Protein AF-A0A8T6X331-F1 (afdb_monomer_lite)

Sequence (65 aa):
MGEPSIQGRVLSGDGFGPLVQFSPSGGRSNDIKPDVVFKGGTSYVLWATDDDSISHGADFDIVMR

Foldseek 3Di:
DDADFDWDFDDDDPDTDDIDGDDDDDDNKRWDDWDWDDDPNDIKIKTWILDCVQDPHRDTDIDID

Radius of gyration: 13.04 Å; chains: 1; 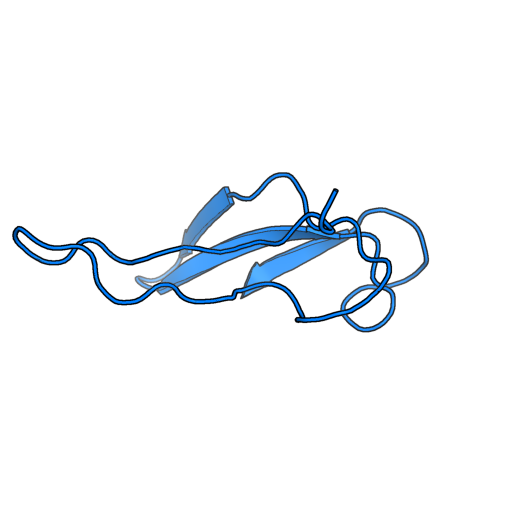bounding box: 28×27×28 Å

Secondary structure (DSSP, 8-state):
-PPP--EE--EETTEE---EE-SPSSSS---EEEEEEEETTEEEEEEEE--TTTSSSSSPEEEE-

Structure (mmCIF, N/CA/C/O backbone):
data_AF-A0A8T6X331-F1
#
_entry.id   AF-A0A8T6X331-F1
#
loop_
_atom_site.group_PDB
_atom_site.id
_atom_site.type_symbol
_atom_site.label_atom_id
_atom_site.label_alt_id
_atom_site.label_comp_id
_atom_site.label_asym_id
_atom_site.label_entity_id
_atom_site.label_seq_id
_atom_site.pdbx_PDB_ins_code
_atom_site.Cartn_x
_atom_site.Cartn_y
_atom_site.Cartn_z
_atom_site.occupancy
_atom_site.B_iso_or_equiv
_atom_site.auth_seq_id
_atom_site.auth_comp_id
_atom_site.auth_asym_id
_atom_site.auth_atom_id
_atom_site.pdbx_PDB_model_num
ATOM 1 N N . MET A 1 1 ? 11.019 16.452 -10.161 1.00 53.03 1 MET A N 1
ATOM 2 C CA . MET A 1 1 ? 9.823 16.102 -9.362 1.00 53.03 1 MET A CA 1
ATOM 3 C C . MET A 1 1 ? 10.262 15.079 -8.330 1.00 53.03 1 MET A C 1
ATOM 5 O O . MET A 1 1 ? 11.236 14.392 -8.607 1.00 53.03 1 MET A O 1
ATOM 9 N N . GLY A 1 2 ? 9.641 15.045 -7.149 1.00 66.44 2 GLY A N 1
ATOM 10 C CA . GLY A 1 2 ? 9.884 13.960 -6.193 1.00 66.44 2 GLY A CA 1
ATOM 11 C C . GLY A 1 2 ? 9.274 12.652 -6.697 1.00 66.44 2 GLY A C 1
ATOM 12 O O . GLY A 1 2 ? 8.358 12.698 -7.518 1.00 66.44 2 GLY A O 1
ATOM 13 N N . GLU A 1 3 ? 9.796 11.525 -6.226 1.00 79.00 3 GLU A N 1
ATOM 14 C CA . GLU A 1 3 ? 9.252 10.200 -6.540 1.00 79.00 3 GLU A CA 1
ATOM 15 C C . GLU A 1 3 ? 7.815 10.063 -5.994 1.00 79.00 3 GLU A C 1
ATOM 17 O O . GLU A 1 3 ? 7.517 10.617 -4.922 1.00 79.00 3 GLU A O 1
ATOM 22 N N . PRO A 1 4 ? 6.906 9.370 -6.707 1.00 85.69 4 PRO A N 1
ATOM 23 C CA . PRO A 1 4 ? 5.587 9.033 -6.184 1.00 85.69 4 PRO A CA 1
ATOM 24 C C . PRO A 1 4 ? 5.710 8.276 -4.860 1.00 85.69 4 PRO A C 1
ATOM 26 O O . PRO A 1 4 ? 6.574 7.423 -4.702 1.00 85.69 4 PRO A O 1
ATOM 29 N N . SER A 1 5 ? 4.855 8.598 -3.891 1.00 91.06 5 SER A N 1
ATOM 30 C CA . SER A 1 5 ? 4.860 7.928 -2.591 1.00 91.06 5 SER A CA 1
ATOM 31 C C . SER A 1 5 ? 3.449 7.829 -2.026 1.00 91.06 5 SER A C 1
ATOM 33 O O . SER A 1 5 ? 2.613 8.706 -2.269 1.00 91.06 5 SER A O 1
ATOM 35 N N . ILE A 1 6 ? 3.176 6.767 -1.262 1.00 94.62 6 ILE A N 1
ATOM 36 C CA . ILE A 1 6 ? 1.871 6.578 -0.625 1.00 94.62 6 ILE 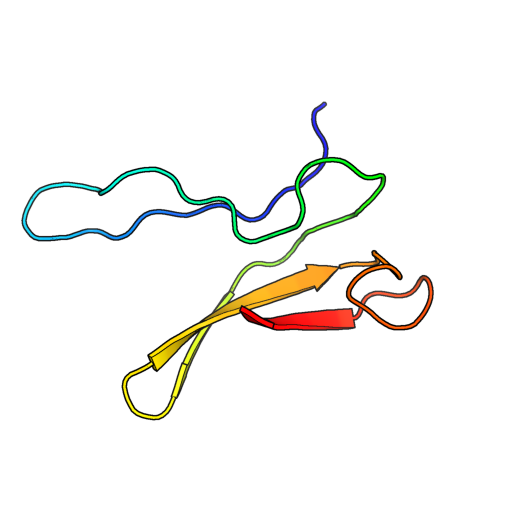A CA 1
ATOM 37 C C . ILE A 1 6 ? 1.914 7.136 0.785 1.00 94.62 6 ILE A C 1
ATOM 39 O O . ILE A 1 6 ? 2.623 6.635 1.659 1.00 94.62 6 ILE A O 1
ATOM 43 N N . GLN A 1 7 ? 1.113 8.169 1.004 1.00 94.56 7 GLN A N 1
ATOM 44 C CA . GLN A 1 7 ? 0.964 8.846 2.282 1.00 94.56 7 GLN A CA 1
ATOM 45 C C . GLN A 1 7 ? -0.515 8.994 2.614 1.00 94.56 7 GLN A C 1
ATOM 47 O O . GLN A 1 7 ? -1.368 9.062 1.730 1.00 94.56 7 GLN A O 1
ATOM 52 N N . GLY A 1 8 ? -0.827 9.108 3.898 1.00 93.94 8 GLY A N 1
ATOM 53 C CA . GLY A 1 8 ? -2.179 9.427 4.325 1.00 93.94 8 GLY A CA 1
ATOM 54 C C . GLY A 1 8 ? -2.242 9.866 5.771 1.00 93.94 8 GLY A C 1
ATOM 55 O O . GLY A 1 8 ? -1.236 9.980 6.464 1.00 93.94 8 GLY A O 1
ATOM 56 N N . ARG A 1 9 ? -3.452 10.176 6.213 1.00 95.19 9 ARG A N 1
ATOM 57 C CA . ARG A 1 9 ? -3.737 10.658 7.561 1.00 95.19 9 ARG A CA 1
ATOM 58 C C . ARG A 1 9 ? -5.146 10.238 7.935 1.00 95.19 9 ARG A C 1
ATOM 60 O O . ARG A 1 9 ? -6.037 10.232 7.087 1.00 95.19 9 ARG A O 1
ATOM 67 N N . VAL A 1 10 ? -5.339 9.899 9.200 1.00 91.75 10 VAL A N 1
ATOM 68 C CA . VAL A 1 10 ? -6.648 9.497 9.720 1.00 91.75 10 VAL A CA 1
ATOM 69 C C . VAL A 1 10 ? -7.412 10.744 10.148 1.00 91.75 10 VAL A C 1
ATOM 71 O O . VAL A 1 10 ? -6.855 11.601 10.833 1.00 91.75 10 VAL A O 1
ATOM 74 N N . LEU A 1 11 ? -8.671 10.860 9.727 1.00 92.50 11 LEU A N 1
ATOM 75 C CA . LEU A 1 11 ? -9.594 11.862 10.254 1.00 92.50 11 LEU A CA 1
ATOM 76 C C . LEU A 1 11 ? -10.211 11.321 11.548 1.00 92.50 11 LEU A C 1
ATOM 78 O O . LEU A 1 11 ? -10.869 10.281 11.524 1.00 92.50 11 LEU A O 1
ATOM 82 N N . SER A 1 12 ? -10.014 12.036 12.651 1.00 92.31 12 SER A N 1
ATOM 83 C CA . SER A 1 12 ? -10.537 11.677 13.969 1.00 92.31 12 SER A CA 1
ATOM 84 C C . SER A 1 12 ? -11.237 12.889 14.575 1.00 92.31 12 SER A C 1
ATOM 86 O O . SER A 1 12 ? -10.593 13.886 14.894 1.00 92.31 12 SER A O 1
ATOM 88 N N . GLY A 1 13 ? -12.560 12.805 14.738 1.00 93.38 13 GLY A N 1
ATOM 89 C CA . GLY A 1 13 ? -13.364 13.943 15.181 1.00 93.38 13 GLY A CA 1
ATOM 90 C C . GLY A 1 13 ? -13.381 15.056 14.132 1.00 93.38 13 GLY A C 1
ATOM 91 O O . GLY A 1 13 ? -13.815 14.837 13.003 1.00 93.38 13 GLY A O 1
ATOM 92 N N . ASP A 1 14 ? -12.914 16.240 14.511 1.00 94.75 14 ASP A N 1
ATOM 93 C CA . ASP A 1 14 ? -12.846 17.445 13.678 1.00 94.75 14 ASP A CA 1
ATOM 94 C C . ASP A 1 14 ? -11.460 17.685 13.049 1.00 94.75 14 ASP A C 1
ATOM 96 O O . ASP A 1 14 ? -11.282 18.639 12.289 1.00 94.75 14 ASP A O 1
ATOM 100 N N . GLY A 1 15 ? -10.482 16.817 13.328 1.00 95.62 15 GLY A N 1
ATOM 101 C CA . GLY A 1 15 ? -9.093 17.007 12.925 1.00 95.62 15 GLY A CA 1
ATOM 102 C C . GLY A 1 15 ? -8.497 15.829 12.162 1.00 95.62 15 GLY A C 1
ATOM 103 O O . GLY A 1 15 ? -8.798 14.662 12.413 1.00 95.62 15 GLY A O 1
ATOM 104 N N . PHE A 1 16 ? -7.585 16.137 11.240 1.00 96.19 16 PHE A N 1
ATOM 105 C CA . PHE A 1 16 ? -6.681 15.128 10.703 1.00 96.19 16 PHE A CA 1
ATOM 106 C C . PHE A 1 16 ? -5.525 14.890 11.672 1.00 96.19 16 PHE A C 1
ATOM 108 O O . PHE A 1 16 ? -4.910 15.835 12.166 1.00 96.19 16 PHE A O 1
ATOM 115 N N . GLY A 1 17 ? -5.199 13.620 11.885 1.00 94.62 17 GLY A N 1
ATOM 116 C CA . GLY A 1 17 ? -3.975 13.210 12.556 1.00 94.62 17 GLY A CA 1
ATOM 117 C C . GLY A 1 17 ? -2.709 13.532 11.745 1.00 9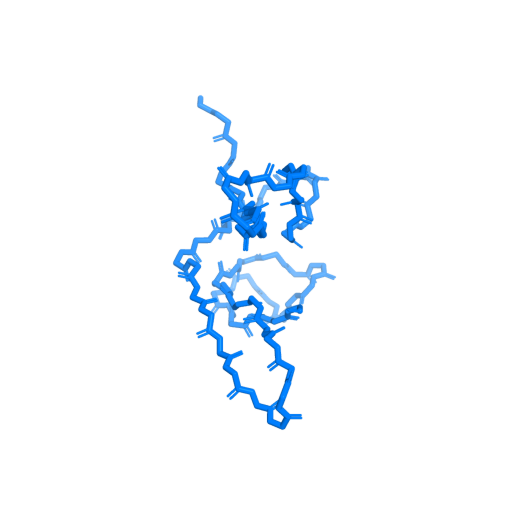4.62 17 GLY A C 1
ATOM 118 O O . GLY A 1 17 ? -2.775 14.147 10.672 1.00 94.62 17 GLY A O 1
ATOM 119 N N . PRO A 1 18 ? -1.537 13.101 12.245 1.00 95.25 18 PRO A N 1
ATOM 120 C CA . PRO A 1 18 ? -0.273 13.290 11.546 1.00 95.25 18 PRO A CA 1
ATOM 121 C C . PRO A 1 18 ? -0.271 12.581 10.188 1.00 95.25 18 PRO A C 1
ATOM 123 O O . PRO A 1 18 ? -0.974 11.591 9.976 1.00 95.25 18 PRO A O 1
ATOM 126 N N . LEU A 1 19 ? 0.555 13.092 9.275 1.00 94.38 19 LEU A N 1
ATOM 127 C CA . LEU A 1 19 ? 0.837 12.421 8.014 1.00 94.38 19 LEU A CA 1
ATOM 128 C C . LEU A 1 19 ? 1.674 11.166 8.285 1.00 94.38 19 LEU A C 1
ATOM 130 O O . LEU A 1 19 ? 2.688 11.224 8.980 1.00 94.38 19 LEU A O 1
ATOM 134 N N . VAL A 1 20 ? 1.242 10.046 7.725 1.00 92.69 20 VAL A N 1
ATOM 135 C CA . VAL A 1 20 ? 1.900 8.746 7.811 1.00 92.69 20 VAL A CA 1
ATOM 136 C C . VAL A 1 20 ? 2.353 8.346 6.415 1.00 92.69 20 VAL A C 1
ATOM 138 O O . VAL A 1 20 ? 1.588 8.431 5.455 1.00 92.69 20 VAL A O 1
ATOM 141 N N . GLN A 1 21 ? 3.605 7.912 6.319 1.00 93.00 21 GLN A N 1
ATOM 142 C CA . GLN A 1 21 ? 4.198 7.332 5.119 1.00 93.00 21 GLN A CA 1
ATOM 143 C C . GLN A 1 21 ? 3.911 5.822 5.101 1.00 93.00 21 GLN A C 1
ATOM 145 O O . GLN A 1 21 ? 4.304 5.114 6.031 1.00 93.00 21 GLN A O 1
ATOM 150 N N . PHE A 1 22 ? 3.231 5.332 4.064 1.00 93.00 22 PHE A N 1
ATOM 151 C CA . PHE A 1 22 ? 2.896 3.913 3.906 1.00 93.00 22 PHE A CA 1
ATOM 152 C C . PHE A 1 22 ? 3.920 3.167 3.053 1.00 93.00 22 PHE A C 1
ATOM 154 O O . PHE A 1 22 ? 4.400 2.118 3.495 1.00 93.00 22 PHE A O 1
ATOM 161 N N . SER A 1 23 ? 4.278 3.718 1.888 1.00 92.69 23 SER A N 1
ATOM 162 C CA . SER A 1 23 ? 5.293 3.126 1.011 1.00 92.69 23 SER A CA 1
ATOM 163 C C . SER A 1 23 ? 6.719 3.411 1.512 1.00 92.69 23 SER A C 1
ATOM 165 O O . SER A 1 23 ? 6.903 4.348 2.298 1.00 92.69 23 SER A O 1
ATOM 167 N N . PRO A 1 24 ? 7.736 2.614 1.137 1.00 88.50 24 PRO A N 1
ATOM 168 C CA . PRO A 1 24 ? 9.121 2.848 1.542 1.00 88.50 24 PRO A CA 1
ATOM 169 C C . PRO A 1 24 ? 9.601 4.272 1.236 1.00 88.50 24 PRO A C 1
ATOM 171 O O . PRO A 1 24 ? 9.233 4.883 0.236 1.00 88.50 24 PRO A O 1
ATOM 174 N N . SER A 1 25 ? 10.428 4.830 2.122 1.00 78.00 25 SER A N 1
ATOM 175 C CA . SER A 1 25 ? 11.031 6.143 1.898 1.00 78.00 25 SER A CA 1
ATOM 176 C C . SER A 1 25 ? 12.359 5.995 1.160 1.00 78.00 25 SER A C 1
ATOM 178 O O . SER A 1 25 ? 13.308 5.454 1.726 1.00 78.00 25 SER A O 1
ATOM 180 N N . GLY A 1 26 ? 12.451 6.565 -0.039 1.00 67.62 26 GLY A N 1
ATOM 181 C CA . GLY A 1 26 ? 13.692 6.615 -0.807 1.00 67.62 26 GLY A CA 1
ATOM 182 C C . GLY A 1 26 ? 13.953 5.329 -1.591 1.00 67.62 26 GLY A C 1
ATOM 183 O O . GLY A 1 26 ? 14.115 4.255 -1.028 1.00 67.62 26 GLY A O 1
ATOM 184 N N . GLY A 1 27 ? 14.027 5.477 -2.907 1.00 66.50 27 GLY A N 1
ATOM 185 C CA . GLY A 1 27 ? 14.174 4.399 -3.878 1.00 66.50 27 GLY A CA 1
ATOM 186 C C . GLY A 1 27 ? 13.793 4.930 -5.258 1.00 66.50 27 GLY A C 1
ATOM 187 O O . GLY A 1 27 ? 13.250 6.028 -5.362 1.00 66.50 27 GLY A O 1
ATOM 188 N N . ARG A 1 28 ? 14.100 4.182 -6.320 1.00 70.88 28 ARG A N 1
ATOM 189 C CA . ARG A 1 28 ? 13.529 4.419 -7.657 1.00 70.88 28 ARG A CA 1
ATOM 190 C C . ARG A 1 28 ? 12.251 3.588 -7.798 1.00 70.88 28 ARG A C 1
ATOM 192 O O . ARG A 1 28 ? 12.184 2.754 -8.691 1.00 70.88 28 ARG A O 1
ATOM 199 N N . SER A 1 29 ? 11.322 3.744 -6.858 1.00 83.69 29 SER A N 1
ATOM 200 C CA . SER A 1 29 ? 10.055 3.016 -6.851 1.00 83.69 29 SER A CA 1
ATOM 201 C C . SER A 1 29 ? 8.938 3.896 -7.399 1.00 83.69 29 SER A C 1
ATOM 203 O O . SER A 1 29 ? 8.845 5.090 -7.103 1.00 83.69 29 SER A O 1
ATOM 205 N N . ASN A 1 30 ? 8.064 3.299 -8.197 1.00 90.81 30 ASN A N 1
ATOM 206 C CA . ASN A 1 30 ? 6.841 3.915 -8.676 1.00 90.81 30 ASN A CA 1
ATOM 207 C C . ASN A 1 30 ? 5.674 3.481 -7.793 1.00 90.81 30 ASN A C 1
ATOM 209 O O . ASN A 1 30 ? 4.906 2.591 -8.145 1.00 90.81 30 ASN A O 1
ATOM 213 N N . ASP A 1 31 ? 5.499 4.145 -6.655 1.00 93.75 31 ASP A N 1
ATOM 214 C CA . ASP A 1 31 ? 4.370 3.861 -5.775 1.00 93.75 31 ASP A CA 1
ATOM 215 C C . ASP A 1 31 ? 3.109 4.614 -6.226 1.00 93.75 31 ASP A C 1
ATOM 217 O O . ASP A 1 31 ? 2.983 5.834 -6.065 1.00 93.75 31 ASP A O 1
ATOM 221 N N . ILE A 1 32 ? 2.153 3.892 -6.810 1.00 94.12 32 ILE A N 1
ATOM 222 C CA . ILE A 1 32 ? 0.994 4.483 -7.491 1.00 94.12 32 ILE A CA 1
ATOM 223 C C . ILE A 1 32 ? -0.317 3.770 -7.154 1.00 94.12 32 ILE A C 1
ATOM 225 O O . ILE A 1 32 ? -0.340 2.658 -6.639 1.00 94.12 32 ILE A O 1
ATOM 229 N N . LYS A 1 33 ? -1.437 4.409 -7.513 1.00 95.81 33 LYS A N 1
ATOM 230 C CA . LYS A 1 3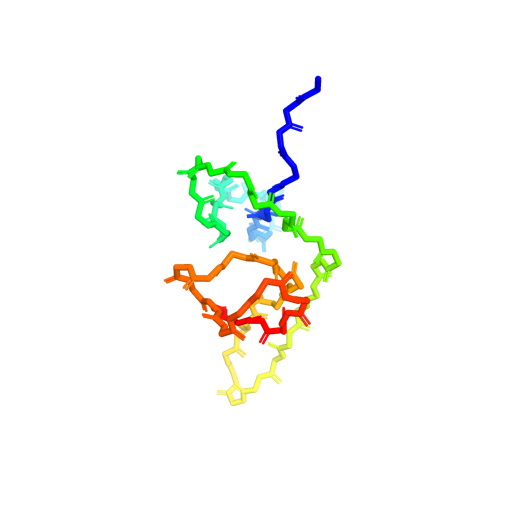3 ? -2.798 3.852 -7.390 1.00 95.81 33 LYS A CA 1
ATOM 231 C C . LYS A 1 33 ? -3.136 3.395 -5.956 1.00 95.81 33 LYS A C 1
ATOM 233 O O . LYS A 1 33 ? -3.468 2.226 -5.766 1.00 95.81 33 LYS A O 1
ATOM 238 N N . PRO A 1 34 ? -3.049 4.291 -4.954 1.00 96.62 34 PRO A N 1
ATOM 239 C CA . PRO A 1 34 ? -3.443 3.938 -3.601 1.00 96.62 34 PRO A CA 1
ATOM 240 C C . PRO A 1 34 ? -4.933 3.592 -3.530 1.00 96.62 34 PRO A C 1
ATOM 242 O O . PRO A 1 34 ? -5.759 4.289 -4.123 1.00 96.62 34 PRO A O 1
ATOM 245 N N . ASP A 1 35 ? -5.264 2.567 -2.753 1.00 97.25 35 ASP A N 1
ATOM 246 C CA . ASP A 1 35 ? -6.632 2.202 -2.387 1.00 97.25 35 ASP A CA 1
ATOM 247 C C . ASP A 1 35 ? -6.687 1.740 -0.920 1.00 97.25 35 ASP A C 1
ATOM 249 O O . ASP A 1 35 ? -5.654 1.481 -0.294 1.00 97.25 35 ASP A O 1
ATOM 253 N N . VAL A 1 36 ? -7.887 1.653 -0.349 1.00 96.19 36 VAL A N 1
ATOM 254 C CA . VAL A 1 36 ? -8.108 1.215 1.033 1.00 96.19 36 VAL A CA 1
ATOM 255 C C . VAL A 1 36 ? -9.095 0.056 1.061 1.00 96.19 36 VAL A C 1
ATOM 257 O O . VAL A 1 36 ? -10.223 0.164 0.585 1.00 96.19 36 VAL A O 1
ATOM 260 N N . VAL A 1 37 ? -8.698 -1.044 1.702 1.00 96.00 37 VAL A N 1
ATOM 261 C CA . VAL A 1 37 ? -9.562 -2.212 1.916 1.00 96.00 37 VAL A CA 1
ATOM 262 C C . VAL A 1 37 ? -9.829 -2.397 3.401 1.00 96.00 37 VAL A C 1
ATOM 264 O O . VAL A 1 37 ? -8.925 -2.316 4.229 1.00 96.00 37 VAL A O 1
ATOM 267 N N . PHE A 1 38 ? -11.078 -2.713 3.739 1.00 96.25 38 PHE A N 1
ATOM 268 C CA . PHE A 1 38 ? -11.483 -3.064 5.096 1.00 96.25 38 PHE A CA 1
ATOM 269 C C . PHE A 1 38 ? -1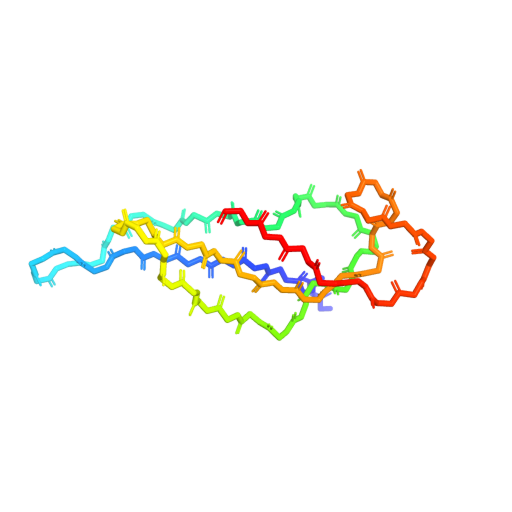1.769 -4.561 5.190 1.00 96.25 38 PHE A C 1
ATOM 271 O O . PHE A 1 38 ? -12.612 -5.088 4.462 1.00 96.25 38 PHE A O 1
ATOM 278 N N . LYS A 1 39 ? -11.096 -5.259 6.109 1.00 95.69 39 LYS A N 1
ATOM 279 C CA . LYS A 1 39 ? -11.304 -6.691 6.352 1.00 95.69 39 LYS A CA 1
ATOM 280 C C . LYS A 1 39 ? -11.200 -6.996 7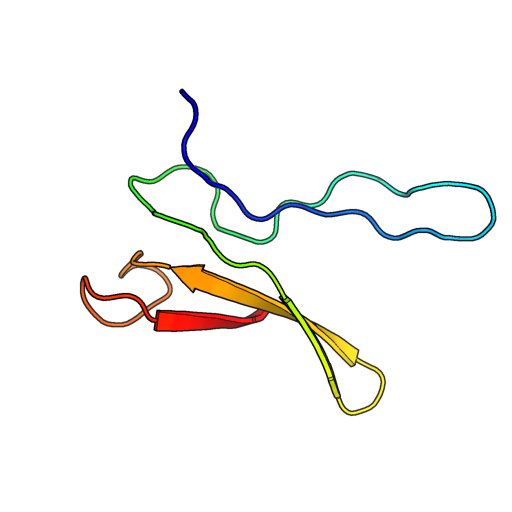.840 1.00 95.69 39 LYS A C 1
ATOM 282 O O . LYS A 1 39 ? -10.198 -6.690 8.472 1.00 95.69 39 LYS A O 1
ATOM 287 N N . GLY A 1 40 ? -12.249 -7.598 8.405 1.00 96.50 40 GLY A N 1
ATOM 288 C CA . GLY A 1 40 ? -12.258 -8.015 9.814 1.00 96.50 40 GLY A CA 1
ATOM 289 C C . GLY A 1 40 ? -12.115 -6.870 10.825 1.00 96.50 40 GLY A C 1
ATOM 290 O O . GLY A 1 40 ? -11.589 -7.089 11.907 1.00 96.50 40 GLY A O 1
ATOM 291 N N . GLY A 1 41 ? -12.549 -5.652 10.477 1.00 95.62 41 GLY A N 1
ATOM 292 C CA . GLY A 1 41 ? -12.374 -4.463 11.323 1.00 95.62 41 GLY A CA 1
ATOM 293 C C . GLY A 1 41 ? -11.005 -3.785 11.192 1.00 95.62 41 GLY A C 1
ATOM 294 O O . GLY A 1 41 ? -10.763 -2.783 11.856 1.00 95.62 41 GLY A O 1
ATOM 295 N N . THR A 1 42 ? -10.131 -4.288 10.319 1.00 94.00 42 THR A N 1
ATOM 296 C CA . THR A 1 42 ? -8.825 -3.694 10.012 1.00 94.00 42 THR A CA 1
ATOM 297 C C . THR A 1 42 ? -8.869 -2.989 8.659 1.00 94.00 42 THR A C 1
ATOM 299 O O . THR A 1 42 ? -9.395 -3.540 7.690 1.00 94.00 42 THR A O 1
ATOM 302 N N . SER A 1 43 ? -8.331 -1.769 8.595 1.00 93.50 43 SER A N 1
ATOM 303 C CA . SER A 1 43 ? -8.075 -1.041 7.350 1.00 93.50 43 SER A CA 1
ATOM 304 C C . SER A 1 43 ? -6.661 -1.326 6.857 1.00 93.50 43 SER A C 1
ATOM 306 O O . SER A 1 43 ? -5.719 -1.192 7.636 1.00 93.50 43 SER A O 1
ATOM 308 N N . TYR A 1 44 ? -6.530 -1.638 5.575 1.00 95.75 44 TYR A N 1
ATOM 309 C CA . TYR A 1 44 ? -5.258 -1.818 4.884 1.00 95.75 44 TYR A CA 1
ATOM 310 C C . TYR A 1 44 ? -5.125 -0.776 3.784 1.00 95.75 44 TYR A C 1
ATOM 312 O O . TYR A 1 44 ? -6.112 -0.470 3.108 1.00 95.75 44 TYR A O 1
ATOM 320 N N . VAL A 1 45 ? -3.914 -0.271 3.580 1.00 96.75 45 VAL A N 1
ATOM 321 C CA . VAL A 1 45 ? -3.580 0.569 2.426 1.00 96.75 45 VAL A CA 1
ATOM 322 C C . VAL A 1 45 ? -2.933 -0.311 1.371 1.00 96.75 45 VAL A C 1
ATOM 324 O O . VAL A 1 45 ? -1.955 -0.996 1.659 1.00 96.75 45 VAL A O 1
ATOM 327 N N . LEU A 1 46 ? -3.488 -0.294 0.163 1.00 97.31 46 LEU A N 1
ATOM 328 C CA . LEU A 1 46 ? -2.967 -1.003 -0.997 1.00 97.31 46 LEU A CA 1
ATOM 329 C C . LEU A 1 46 ? -2.368 -0.006 -1.972 1.00 97.31 46 LEU A C 1
ATOM 331 O O . LEU A 1 46 ? -2.859 1.116 -2.087 1.00 97.31 46 LEU A O 1
ATOM 335 N N . TRP A 1 47 ? -1.342 -0.425 -2.697 1.00 96.56 47 TRP A N 1
ATOM 336 C CA . TRP A 1 47 ? -0.817 0.326 -3.830 1.00 96.56 47 TRP A CA 1
ATOM 337 C C . TRP A 1 47 ? -0.101 -0.597 -4.807 1.00 96.56 47 TRP A C 1
ATOM 339 O O . TRP A 1 47 ? 0.224 -1.738 -4.472 1.00 96.56 47 TRP A O 1
ATOM 349 N N . ALA A 1 48 ? 0.107 -0.100 -6.023 1.00 95.94 48 ALA A N 1
ATOM 350 C CA . ALA A 1 48 ? 0.948 -0.751 -7.012 1.00 95.94 48 ALA A CA 1
ATOM 351 C C . ALA A 1 48 ? 2.377 -0.205 -6.916 1.00 95.94 48 ALA A C 1
ATOM 353 O O . ALA A 1 48 ? 2.553 1.012 -6.822 1.00 95.94 48 ALA A O 1
ATOM 354 N N . THR A 1 49 ? 3.370 -1.090 -6.954 1.00 94.88 49 THR A N 1
ATOM 355 C CA . THR A 1 49 ? 4.797 -0.746 -6.884 1.00 94.88 49 THR A CA 1
ATOM 356 C C . THR A 1 49 ? 5.620 -1.673 -7.778 1.00 94.88 49 THR A C 1
ATOM 358 O O . THR A 1 49 ? 5.212 -2.809 -8.003 1.00 94.88 49 THR A O 1
ATOM 361 N N . ASP A 1 50 ? 6.740 -1.178 -8.295 1.00 93.19 50 ASP A N 1
ATOM 362 C CA . ASP A 1 50 ? 7.778 -1.927 -9.026 1.00 93.19 50 ASP A CA 1
ATOM 363 C C . ASP A 1 50 ? 9.059 -2.094 -8.181 1.00 93.19 50 ASP A C 1
ATOM 365 O O . ASP A 1 50 ? 10.158 -2.279 -8.703 1.00 93.19 50 ASP A O 1
ATOM 369 N N . ASP A 1 51 ? 8.932 -1.951 -6.857 1.00 91.56 51 ASP A N 1
ATOM 370 C CA . ASP A 1 51 ? 10.033 -2.074 -5.909 1.00 91.56 51 ASP A CA 1
ATOM 371 C C . ASP A 1 51 ? 10.259 -3.530 -5.477 1.00 91.56 51 ASP A C 1
ATOM 373 O O . ASP A 1 51 ? 9.672 -3.998 -4.496 1.00 91.56 51 ASP A O 1
ATOM 377 N N . ASP A 1 52 ? 11.208 -4.205 -6.133 1.00 91.00 52 ASP A N 1
ATOM 378 C CA . ASP A 1 52 ? 11.681 -5.560 -5.803 1.00 91.00 52 ASP A CA 1
ATOM 379 C C . ASP A 1 52 ? 12.115 -5.752 -4.332 1.00 91.00 52 ASP A C 1
ATOM 381 O O . ASP A 1 52 ? 12.296 -6.886 -3.885 1.00 91.00 52 ASP A O 1
ATOM 385 N N . SER A 1 53 ? 12.338 -4.684 -3.551 1.00 90.38 53 SER A N 1
ATOM 386 C CA . SER A 1 53 ? 12.644 -4.820 -2.119 1.00 90.38 53 SER A CA 1
ATOM 387 C C . SER A 1 53 ? 11.418 -5.173 -1.271 1.00 90.38 53 SER A C 1
ATOM 389 O O . SER A 1 53 ? 11.566 -5.709 -0.167 1.00 90.38 53 SER A O 1
ATOM 391 N N . ILE A 1 54 ? 10.216 -4.894 -1.781 1.00 90.38 54 ILE A N 1
ATOM 392 C CA . ILE A 1 54 ? 8.928 -5.187 -1.138 1.00 90.38 54 ILE A CA 1
ATOM 393 C C . ILE A 1 54 ? 7.964 -5.970 -2.041 1.00 90.38 54 ILE A C 1
ATOM 395 O O . ILE A 1 54 ? 6.885 -6.356 -1.583 1.00 90.38 54 ILE A O 1
ATOM 399 N N . SER A 1 55 ? 8.346 -6.221 -3.292 1.00 92.31 55 SER A N 1
ATOM 400 C CA . SER A 1 55 ? 7.593 -6.973 -4.290 1.00 92.31 55 SER A CA 1
ATOM 401 C C . SER A 1 55 ? 8.475 -8.013 -5.006 1.00 92.31 55 SER A C 1
ATOM 403 O O . SER A 1 55 ? 9.575 -8.307 -4.536 1.00 92.31 55 SER A O 1
ATOM 405 N N . HIS A 1 56 ? 7.984 -8.666 -6.066 1.00 88.81 56 HIS A N 1
ATOM 406 C CA . HIS A 1 56 ? 8.698 -9.752 -6.745 1.00 88.81 56 HIS A CA 1
ATOM 407 C C . HIS A 1 56 ? 8.922 -9.469 -8.232 1.00 88.81 56 HIS A C 1
ATOM 409 O O . HIS A 1 56 ? 8.148 -9.902 -9.079 1.00 88.81 56 HIS A O 1
ATOM 415 N N . GLY A 1 57 ? 10.093 -8.914 -8.544 1.00 88.81 57 GLY A N 1
ATOM 416 C CA . GLY A 1 57 ? 10.484 -8.587 -9.911 1.00 88.81 57 GLY A CA 1
ATOM 417 C C . GLY A 1 57 ? 10.072 -7.171 -10.307 1.00 88.81 57 GLY A C 1
ATOM 418 O O . GLY A 1 57 ? 9.315 -6.511 -9.608 1.00 88.81 57 GLY A O 1
ATOM 419 N N . ALA A 1 58 ? 10.598 -6.722 -11.449 1.00 84.94 58 ALA A N 1
ATOM 420 C CA . ALA A 1 58 ? 10.544 -5.320 -11.868 1.00 84.94 58 ALA A CA 1
ATOM 421 C C . ALA A 1 58 ? 9.210 -4.888 -12.514 1.00 84.94 58 ALA A C 1
ATOM 423 O O . ALA A 1 58 ? 9.138 -3.828 -13.143 1.00 84.94 58 ALA A O 1
ATOM 424 N N . ASP A 1 59 ? 8.182 -5.733 -12.478 1.00 93.12 59 ASP A N 1
ATOM 425 C CA . ASP A 1 59 ? 6.827 -5.386 -12.887 1.00 93.12 59 ASP A CA 1
ATOM 426 C C . ASP A 1 59 ? 6.005 -4.833 -11.718 1.00 93.12 59 ASP A C 1
ATOM 428 O O . ASP A 1 59 ? 6.450 -4.762 -10.580 1.00 93.12 59 ASP A O 1
ATOM 432 N N . PHE A 1 60 ? 4.797 -4.354 -12.022 1.00 94.56 60 PHE A N 1
ATOM 433 C CA . PHE A 1 60 ? 3.934 -3.790 -10.994 1.00 94.56 60 PHE A CA 1
ATOM 434 C C . PHE A 1 60 ? 3.217 -4.887 -10.217 1.00 94.56 60 PHE A C 1
ATOM 436 O O . PHE A 1 60 ? 2.317 -5.544 -10.745 1.00 94.56 60 PHE A O 1
ATOM 443 N N . ASP A 1 61 ? 3.514 -4.953 -8.930 1.00 96.12 61 ASP A N 1
ATOM 444 C CA . ASP A 1 61 ? 2.819 -5.779 -7.957 1.00 96.12 61 ASP A CA 1
ATOM 445 C C . ASP A 1 61 ? 1.864 -4.950 -7.102 1.00 96.12 61 ASP A C 1
ATOM 447 O O . ASP A 1 61 ? 2.080 -3.761 -6.862 1.00 96.12 61 ASP A O 1
ATOM 451 N N . ILE A 1 62 ? 0.816 -5.598 -6.587 1.00 96.19 62 ILE A N 1
ATOM 452 C CA . ILE A 1 62 ? -0.056 -5.012 -5.564 1.00 96.19 62 ILE A CA 1
ATOM 453 C C . ILE A 1 62 ? 0.452 -5.442 -4.189 1.00 96.19 62 ILE A C 1
ATOM 455 O O . ILE A 1 62 ? 0.431 -6.628 -3.855 1.00 96.19 62 ILE A O 1
ATOM 459 N N . VAL A 1 63 ? 0.834 -4.468 -3.369 1.00 95.31 63 VAL A N 1
ATOM 460 C CA . VAL A 1 63 ? 1.262 -4.670 -1.978 1.00 95.31 63 VAL A CA 1
ATOM 461 C C . VAL A 1 63 ? 0.242 -4.070 -1.006 1.00 95.31 63 VAL A C 1
ATOM 463 O O . VAL A 1 63 ? -0.615 -3.277 -1.402 1.00 95.31 63 VAL A O 1
ATOM 466 N N . MET A 1 64 ? 0.301 -4.467 0.270 1.00 94.94 64 MET A N 1
ATOM 467 C CA . MET A 1 64 ? -0.595 -3.960 1.315 1.00 94.94 64 MET A CA 1
ATOM 468 C C . MET A 1 64 ? 0.130 -3.721 2.643 1.00 94.94 64 MET A C 1
ATOM 470 O O . MET A 1 64 ? 1.068 -4.450 2.977 1.00 94.94 64 MET A O 1
ATOM 474 N N . ARG A 1 65 ? -0.349 -2.748 3.424 1.00 92.56 65 ARG A N 1
ATOM 475 C CA . ARG A 1 65 ? 0.120 -2.461 4.786 1.00 92.56 65 ARG A CA 1
ATOM 476 C C . ARG A 1 65 ? -1.022 -2.161 5.745 1.00 92.56 65 ARG A C 1
ATOM 478 O O . ARG A 1 65 ? -2.018 -1.550 5.296 1.00 92.56 65 ARG A O 1
#

pLDDT: mean 90.84, std 8.58, range [53.03, 97.31]